Protein AF-E4M7N6-F1 (afdb_monomer_lite)

Radius of gyration: 18.05 Å; chains: 1; bounding box: 37×33×65 Å

Structure (mmCIF, N/CA/C/O backbone):
data_AF-E4M7N6-F1
#
_entry.id   AF-E4M7N6-F1
#
loop_
_atom_site.group_PDB
_atom_site.id
_atom_site.type_symbol
_atom_site.label_atom_id
_atom_site.label_alt_id
_atom_site.label_comp_id
_atom_site.label_asym_id
_atom_site.label_entity_id
_atom_site.label_seq_id
_atom_site.pdbx_PDB_ins_code
_atom_site.Cartn_x
_atom_site.Cartn_y
_atom_site.Cartn_z
_atom_site.occupancy
_atom_site.B_iso_or_equiv
_atom_site.auth_seq_id
_atom_site.auth_comp_id
_atom_site.auth_asym_id
_atom_site.auth_atom_id
_atom_site.pdbx_PDB_model_num
ATOM 1 N N . MET A 1 1 ? -15.952 -2.454 47.392 1.00 62.19 1 MET A N 1
ATOM 2 C CA . MET A 1 1 ? -14.723 -2.905 46.701 1.00 62.19 1 MET A CA 1
ATOM 3 C C . MET A 1 1 ? -15.062 -3.641 45.398 1.00 62.19 1 MET A C 1
ATOM 5 O O . MET A 1 1 ? -14.411 -3.373 44.403 1.00 62.19 1 MET A O 1
ATOM 9 N N . GLU A 1 2 ? -16.125 -4.459 45.356 1.00 66.81 2 GLU A N 1
ATOM 10 C CA . GLU A 1 2 ? -16.594 -5.162 44.138 1.00 66.81 2 GLU A CA 1
ATOM 11 C C . GLU A 1 2 ? -17.166 -4.252 43.030 1.00 66.81 2 GLU A C 1
ATOM 13 O O . GLU A 1 2 ? -16.910 -4.495 41.855 1.00 66.81 2 GLU A O 1
ATOM 18 N N . LEU A 1 3 ? -17.870 -3.168 43.383 1.00 72.38 3 LEU A N 1
ATOM 19 C CA . LEU A 1 3 ? -18.398 -2.188 42.413 1.00 72.38 3 LEU A CA 1
ATOM 20 C C . LEU A 1 3 ? -17.294 -1.544 41.555 1.00 72.38 3 LEU A C 1
ATOM 22 O O . LEU A 1 3 ? -17.413 -1.509 40.336 1.00 72.38 3 LEU A O 1
ATOM 26 N N . PHE A 1 4 ? -16.179 -1.143 42.176 1.00 72.94 4 PHE A N 1
ATOM 27 C CA . PHE A 1 4 ? -15.026 -0.569 41.471 1.00 72.94 4 PHE A CA 1
ATOM 28 C C . PHE A 1 4 ? -14.361 -1.564 40.506 1.00 72.94 4 PHE A C 1
ATOM 30 O O . PHE A 1 4 ? -13.875 -1.168 39.451 1.00 72.94 4 PHE A O 1
ATOM 37 N N . HIS A 1 5 ? -14.350 -2.859 40.841 1.00 74.38 5 HIS A N 1
ATOM 38 C CA . HIS A 1 5 ? -13.802 -3.899 39.966 1.00 74.38 5 HIS A CA 1
ATOM 39 C C . HIS A 1 5 ? -14.687 -4.120 38.730 1.00 74.38 5 HIS A C 1
ATOM 41 O O . HIS A 1 5 ? -14.181 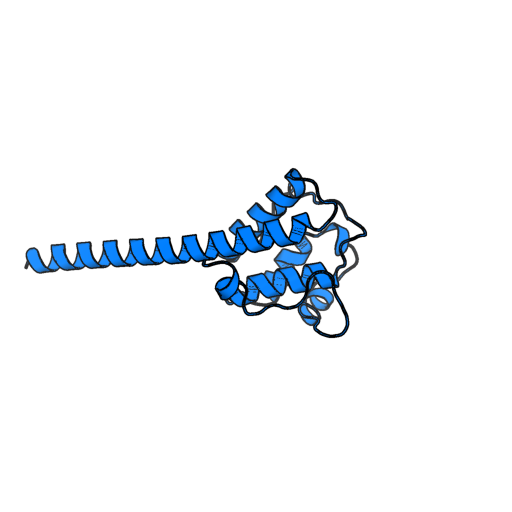-4.221 37.613 1.00 74.38 5 HIS A O 1
ATOM 47 N N . TYR A 1 6 ? -16.008 -4.129 38.920 1.00 75.62 6 TYR A N 1
ATOM 48 C CA . TYR A 1 6 ? -16.977 -4.280 37.835 1.00 75.62 6 TYR A CA 1
ATOM 49 C C . TYR A 1 6 ? -17.002 -3.067 36.890 1.00 75.62 6 TYR A C 1
ATOM 51 O O . TYR A 1 6 ? -17.042 -3.233 35.670 1.00 75.62 6 TYR A O 1
ATOM 59 N N . GLU A 1 7 ? -16.933 -1.848 37.432 1.00 81.56 7 GLU A N 1
ATOM 60 C CA . GLU A 1 7 ? -16.841 -0.613 36.641 1.00 81.56 7 GLU A CA 1
ATOM 61 C C . GLU A 1 7 ? -15.548 -0.565 35.824 1.00 81.56 7 GLU A C 1
ATOM 63 O O . GLU A 1 7 ? -15.609 -0.372 34.610 1.00 81.56 7 GLU A O 1
ATOM 68 N N . TYR A 1 8 ? -14.400 -0.864 36.445 1.00 84.06 8 TYR A N 1
ATOM 69 C CA . TYR A 1 8 ? -13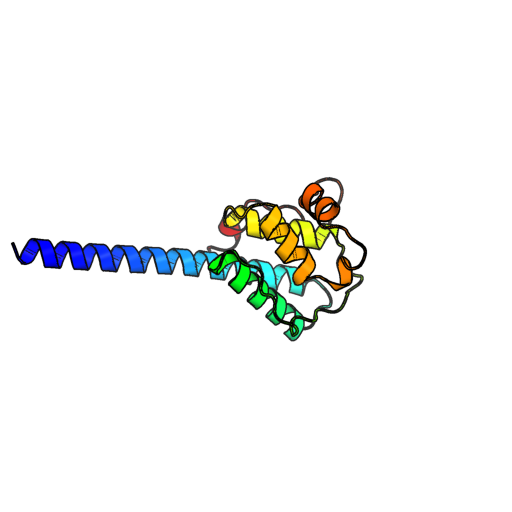.118 -0.951 35.743 1.00 84.06 8 TYR A CA 1
ATOM 70 C C . TYR A 1 8 ? -13.152 -1.978 34.602 1.00 84.06 8 TYR A C 1
ATOM 72 O O . TYR A 1 8 ? -12.703 -1.697 33.490 1.00 84.06 8 TYR A O 1
ATOM 80 N N . GLN A 1 9 ? -13.721 -3.163 34.844 1.00 84.38 9 GLN A N 1
ATOM 81 C CA . GLN A 1 9 ? -13.826 -4.207 33.826 1.00 84.38 9 GLN A CA 1
ATOM 82 C C . GLN A 1 9 ? -14.718 -3.776 32.651 1.00 84.38 9 GLN A C 1
ATOM 84 O O . GLN A 1 9 ? -14.368 -4.022 31.494 1.00 84.38 9 GLN A O 1
ATOM 89 N N . ARG A 1 10 ? -15.840 -3.096 32.923 1.00 85.94 10 ARG A N 1
ATOM 90 C CA . ARG A 1 10 ? -16.727 -2.555 31.883 1.00 85.94 10 ARG A CA 1
ATOM 91 C C . ARG A 1 10 ? -16.070 -1.444 31.073 1.00 85.94 10 ARG A C 1
ATOM 93 O O . ARG A 1 10 ? -16.160 -1.468 29.847 1.00 85.94 10 ARG A O 1
ATOM 100 N N . GLU A 1 11 ? -15.416 -0.490 31.728 1.00 88.12 11 GLU A N 1
ATOM 101 C CA . GLU A 1 11 ? -14.690 0.587 31.046 1.00 88.12 11 GLU A CA 1
ATOM 102 C C . GLU A 1 11 ? -13.562 0.030 30.177 1.00 88.12 11 GLU A C 1
ATOM 104 O O . GLU A 1 11 ? -13.408 0.446 29.026 1.00 88.12 11 GLU A O 1
ATOM 109 N N . HIS A 1 12 ? -12.826 -0.965 30.682 1.00 87.38 12 HIS A N 1
ATOM 110 C CA . HIS A 1 12 ? -11.782 -1.640 29.920 1.00 87.38 12 HIS A CA 1
ATOM 111 C C . HIS A 1 12 ? -12.350 -2.341 28.681 1.00 87.38 12 HIS A C 1
ATOM 113 O O . HIS A 1 12 ? -11.826 -2.163 27.585 1.00 87.38 12 HIS A O 1
ATOM 119 N N . GLN A 1 13 ? -13.451 -3.088 28.815 1.00 89.38 13 GLN A N 1
ATOM 120 C CA . GLN A 1 13 ? -14.112 -3.735 27.676 1.00 89.38 13 GLN A CA 1
ATOM 121 C C . GLN A 1 13 ? -14.596 -2.721 26.633 1.00 89.38 13 GLN A C 1
ATOM 123 O O . GLN A 1 13 ? -14.342 -2.905 25.445 1.00 89.38 13 GLN A O 1
ATOM 128 N N . GLN A 1 14 ? -15.238 -1.631 27.062 1.00 90.50 14 GLN A N 1
ATOM 129 C CA . GLN A 1 14 ? -15.678 -0.570 26.152 1.00 90.50 14 GLN A CA 1
ATOM 130 C C . GLN A 1 14 ? -14.501 0.108 25.447 1.00 90.50 14 GLN A C 1
ATOM 132 O O . GLN A 1 14 ? -14.596 0.447 24.269 1.00 90.50 14 GLN A O 1
ATOM 137 N N . TYR A 1 15 ? -13.385 0.306 26.149 1.00 91.12 15 TYR A N 1
ATOM 138 C CA . TYR A 1 15 ? -12.167 0.842 25.556 1.00 91.12 15 TYR A CA 1
ATOM 139 C C . TYR A 1 15 ? -11.605 -0.089 24.473 1.00 91.12 15 TYR A C 1
ATOM 141 O O . TYR A 1 15 ? -11.332 0.381 23.370 1.00 91.12 15 TYR A O 1
ATOM 149 N N . GLN A 1 16 ? -11.497 -1.396 24.746 1.00 91.81 16 GLN A N 1
ATOM 150 C CA . GLN A 1 16 ? -11.014 -2.366 23.755 1.00 91.81 16 GLN A CA 1
ATOM 151 C C . GLN A 1 16 ? -11.937 -2.446 22.535 1.00 91.81 16 GLN A C 1
ATOM 153 O O . GLN A 1 16 ? -11.450 -2.413 21.411 1.00 91.81 16 GLN A O 1
ATOM 158 N N . GLN A 1 17 ? -13.258 -2.469 22.741 1.00 92.81 17 GLN A N 1
ATOM 159 C CA . GLN A 1 17 ? -14.232 -2.493 21.644 1.00 92.81 17 GLN A CA 1
ATOM 160 C C . GLN A 1 17 ? -14.124 -1.258 20.747 1.00 92.81 17 GLN A C 1
ATOM 162 O O . GLN A 1 17 ? -14.077 -1.391 19.528 1.00 92.81 17 GLN A O 1
ATOM 167 N N . ARG A 1 18 ? -14.037 -0.055 21.335 1.00 92.62 18 ARG A N 1
ATOM 168 C CA . ARG A 1 18 ? -13.854 1.180 20.555 1.00 92.62 18 ARG A CA 1
ATOM 169 C C . ARG A 1 18 ? -12.551 1.157 19.767 1.00 92.62 18 ARG A C 1
ATOM 171 O O . ARG A 1 18 ? -12.545 1.523 18.597 1.00 92.62 18 ARG A O 1
ATOM 178 N N . LYS A 1 19 ? -11.467 0.692 20.390 1.00 92.38 19 LYS A N 1
ATOM 179 C CA . LYS A 1 19 ? -10.165 0.570 19.735 1.00 92.38 19 LYS A CA 1
ATOM 180 C C . LYS A 1 19 ? -10.217 -0.405 18.553 1.00 92.38 19 LYS A C 1
ATOM 182 O O . LYS A 1 19 ? -9.753 -0.065 17.470 1.00 92.38 19 LYS A O 1
ATOM 187 N N . GLU A 1 20 ? -10.816 -1.579 18.735 1.00 92.25 20 GLU A N 1
ATOM 188 C CA . GLU A 1 20 ? -10.989 -2.574 17.671 1.00 92.25 20 GLU A CA 1
ATOM 189 C C . GLU A 1 20 ? -11.871 -2.037 16.533 1.00 92.25 20 GLU A C 1
ATOM 191 O O . GLU A 1 20 ? -11.580 -2.245 15.356 1.00 92.25 20 GLU A O 1
ATOM 196 N N . GLU A 1 21 ? -12.930 -1.293 16.859 1.00 93.50 21 GLU A N 1
ATOM 197 C CA . GLU A 1 21 ? -13.793 -0.661 15.862 1.00 93.50 21 GLU A CA 1
ATOM 198 C C . GLU A 1 21 ? -13.043 0.405 15.044 1.00 93.50 21 GLU A C 1
ATOM 200 O O . GLU A 1 21 ? -13.172 0.451 13.818 1.00 93.50 21 GLU A O 1
ATOM 205 N N . GLU A 1 22 ? -12.229 1.240 15.693 1.00 92.69 22 GLU A N 1
ATOM 206 C CA . GLU A 1 22 ? -11.371 2.227 15.027 1.00 92.69 22 GLU A CA 1
ATOM 207 C C . GLU A 1 22 ? -10.316 1.560 14.130 1.00 92.69 22 GLU A C 1
ATOM 209 O O . GLU A 1 22 ? -10.136 1.967 12.977 1.00 92.69 22 GLU A O 1
ATOM 214 N N . GLU A 1 23 ? -9.661 0.501 14.613 1.00 92.81 23 GLU A N 1
ATOM 215 C CA . GLU A 1 23 ? -8.694 -0.285 13.837 1.00 92.81 23 GLU A CA 1
ATOM 216 C C . GLU A 1 23 ? -9.355 -0.953 12.622 1.00 92.81 23 GLU A C 1
ATOM 218 O O . GLU A 1 23 ? -8.811 -0.899 11.513 1.00 92.81 23 GLU A O 1
ATOM 223 N N . ASN A 1 24 ? -10.564 -1.494 12.785 1.00 94.81 24 ASN A N 1
ATOM 224 C CA . ASN A 1 24 ? -11.340 -2.087 11.698 1.00 94.81 24 ASN A CA 1
ATOM 225 C C . ASN A 1 24 ? -11.787 -1.049 10.661 1.00 94.81 24 ASN A C 1
ATOM 227 O O . ASN A 1 24 ? -11.682 -1.301 9.458 1.00 94.81 24 ASN A O 1
ATOM 231 N N . LYS A 1 25 ? -12.238 0.140 11.085 1.00 96.12 25 LYS A N 1
ATOM 232 C CA . LYS A 1 25 ? -12.567 1.250 10.169 1.00 96.12 25 LYS A CA 1
ATOM 233 C C . LYS A 1 25 ? -11.346 1.668 9.356 1.00 96.12 25 LYS A C 1
ATOM 235 O O . LYS A 1 25 ? -11.427 1.780 8.130 1.00 96.12 25 LYS A O 1
ATOM 240 N N . LYS A 1 26 ? -10.199 1.823 10.021 1.00 96.50 26 LYS A N 1
ATOM 241 C CA . LYS A 1 26 ? -8.919 2.143 9.381 1.00 96.50 26 LYS A CA 1
ATOM 242 C C . LYS A 1 26 ? -8.517 1.077 8.357 1.00 96.50 26 LYS A C 1
ATOM 244 O O . LYS A 1 26 ? -8.189 1.415 7.220 1.00 96.50 26 LYS A O 1
ATOM 249 N N . LEU A 1 27 ? -8.594 -0.201 8.727 1.00 97.38 27 LEU A N 1
ATOM 250 C CA . LEU A 1 27 ? -8.288 -1.320 7.836 1.00 97.38 27 LEU A CA 1
ATOM 251 C C . LEU A 1 27 ? -9.219 -1.348 6.617 1.00 97.38 27 LEU A C 1
ATOM 253 O O . LEU A 1 27 ? -8.749 -1.461 5.486 1.00 97.38 27 LEU A O 1
ATOM 257 N N . ASN A 1 28 ? -10.526 -1.175 6.816 1.00 97.44 28 ASN A N 1
ATOM 258 C CA . ASN A 1 28 ? -11.500 -1.146 5.724 1.00 97.44 28 ASN A CA 1
ATOM 259 C C . ASN A 1 28 ? -11.240 0.003 4.740 1.00 97.44 28 ASN A C 1
ATOM 261 O O . ASN A 1 28 ? -11.286 -0.214 3.526 1.00 97.44 28 ASN A O 1
ATOM 265 N N . ALA A 1 29 ? -10.896 1.193 5.238 1.00 97.94 29 ALA A N 1
ATOM 266 C CA . ALA A 1 29 ? -10.513 2.332 4.405 1.00 97.94 29 ALA A CA 1
ATOM 267 C C . ALA A 1 29 ? -9.288 2.015 3.523 1.00 97.94 29 ALA A C 1
ATOM 269 O O . ALA A 1 29 ? -9.268 2.318 2.329 1.00 97.94 29 ALA A O 1
ATOM 270 N N . ILE A 1 30 ? -8.287 1.337 4.084 1.00 98.25 30 ILE A N 1
ATOM 271 C CA . ILE A 1 30 ? -7.038 0.976 3.397 1.00 98.25 30 ILE A CA 1
ATOM 272 C C . ILE A 1 30 ? -7.260 -0.121 2.353 1.00 98.25 30 ILE A C 1
ATOM 274 O O . ILE A 1 30 ? -6.713 -0.060 1.248 1.00 98.25 30 ILE A O 1
ATOM 278 N N . LEU A 1 31 ? -8.103 -1.106 2.659 1.00 98.06 31 LEU A N 1
ATOM 279 C CA . LEU A 1 31 ? -8.482 -2.149 1.707 1.00 98.06 31 LEU A CA 1
ATOM 280 C C . LEU A 1 31 ? -9.332 -1.591 0.564 1.00 98.06 31 LEU A C 1
ATOM 282 O O . LEU A 1 31 ? -9.152 -1.995 -0.586 1.00 98.06 31 LEU A O 1
ATOM 286 N N . ARG A 1 32 ? -10.205 -0.620 0.854 1.00 97.94 32 ARG A N 1
ATOM 287 C CA . ARG A 1 32 ? -10.954 0.113 -0.169 1.00 97.94 32 ARG A CA 1
ATOM 288 C C . ARG A 1 32 ? -10.017 0.905 -1.079 1.00 97.94 32 ARG A C 1
ATOM 290 O O . ARG A 1 32 ? -10.098 0.730 -2.293 1.00 97.94 32 ARG A O 1
ATOM 297 N N . TYR A 1 33 ? -9.081 1.673 -0.515 1.00 98.19 33 TYR A N 1
ATOM 298 C CA . TYR A 1 33 ? -8.028 2.354 -1.278 1.00 98.19 33 TYR A CA 1
ATOM 299 C C . TYR A 1 33 ? -7.252 1.383 -2.173 1.00 98.19 33 TYR A C 1
ATOM 301 O O . TYR A 1 33 ? -7.061 1.649 -3.359 1.00 98.19 33 TYR A O 1
ATOM 309 N N . THR A 1 34 ? -6.846 0.236 -1.628 1.00 98.19 34 THR A N 1
ATOM 310 C CA . THR A 1 34 ? -6.105 -0.794 -2.365 1.00 98.19 34 THR A CA 1
ATOM 311 C C . THR A 1 34 ? -6.909 -1.299 -3.561 1.00 98.19 34 THR A C 1
ATOM 313 O O . THR A 1 34 ? -6.432 -1.253 -4.695 1.00 98.19 34 THR A O 1
ATOM 316 N N . ARG A 1 35 ? -8.162 -1.707 -3.336 1.00 97.81 35 ARG A N 1
ATOM 317 C CA . ARG A 1 35 ? -9.040 -2.214 -4.393 1.00 97.81 35 ARG A CA 1
ATOM 318 C C . ARG A 1 35 ? -9.311 -1.160 -5.466 1.00 97.81 35 ARG A C 1
ATOM 320 O O . ARG A 1 35 ? -9.174 -1.452 -6.648 1.00 97.81 35 ARG A O 1
ATOM 327 N N . GLU A 1 36 ? -9.673 0.062 -5.077 1.00 96.94 36 GLU A N 1
ATOM 328 C CA . GLU A 1 36 ? -9.940 1.157 -6.022 1.00 96.94 36 GLU A CA 1
ATOM 329 C C . GLU A 1 36 ? -8.693 1.586 -6.802 1.00 96.94 36 GLU A C 1
ATOM 331 O O . GLU A 1 36 ? -8.807 2.006 -7.954 1.00 96.94 36 GLU A O 1
ATOM 336 N N . THR A 1 37 ? -7.507 1.462 -6.200 1.00 97.25 37 THR A N 1
ATOM 337 C CA . THR A 1 37 ? -6.234 1.713 -6.879 1.00 97.25 37 THR A CA 1
ATOM 338 C C . THR A 1 37 ? -6.007 0.682 -7.976 1.00 97.25 37 THR A C 1
ATOM 340 O O . THR A 1 37 ? -5.819 1.063 -9.129 1.00 97.25 37 THR A O 1
ATOM 343 N N . PHE A 1 38 ? -6.071 -0.613 -7.652 1.00 96.94 38 PHE A N 1
ATOM 344 C CA . PHE A 1 38 ? -5.734 -1.672 -8.608 1.00 96.94 38 PHE A CA 1
ATOM 345 C C . PHE A 1 38 ? -6.822 -1.958 -9.649 1.00 96.94 38 PHE A C 1
ATOM 347 O O . PHE A 1 38 ? -6.479 -2.353 -10.758 1.00 96.94 38 PHE A O 1
ATOM 354 N N . LYS A 1 39 ? -8.097 -1.642 -9.376 1.00 95.06 39 LYS A N 1
ATOM 355 C CA . LYS A 1 39 ? -9.186 -1.708 -10.375 1.00 95.06 39 LYS A CA 1
ATOM 356 C C . LYS A 1 39 ? -8.986 -0.802 -11.596 1.00 95.06 39 LYS A C 1
ATOM 358 O O . LYS A 1 39 ? -9.656 -0.984 -12.604 1.00 95.06 39 LYS A O 1
ATOM 363 N N . ARG A 1 40 ? -8.102 0.197 -11.509 1.00 93.88 40 ARG A N 1
ATOM 364 C CA . ARG A 1 40 ? -7.755 1.100 -12.626 1.00 93.88 40 ARG A CA 1
ATOM 365 C C . ARG A 1 40 ? -6.704 0.504 -13.568 1.00 93.88 40 ARG A C 1
ATOM 367 O O . ARG A 1 40 ? -6.298 1.165 -14.521 1.00 93.88 40 ARG A O 1
ATOM 374 N N . PHE A 1 41 ? -6.226 -0.697 -13.264 1.00 93.62 41 PHE A N 1
ATOM 375 C CA . PHE A 1 41 ? -5.236 -1.442 -14.027 1.00 93.62 41 PHE A CA 1
ATOM 376 C C . PHE A 1 41 ? -5.851 -2.764 -14.491 1.00 93.62 41 PHE A C 1
ATOM 378 O O . PHE A 1 41 ? -6.872 -3.196 -13.964 1.00 93.62 41 PHE A O 1
ATOM 385 N N . ASP A 1 42 ? -5.202 -3.428 -15.443 1.00 89.12 42 ASP A N 1
ATOM 386 C CA . ASP A 1 42 ? -5.693 -4.662 -16.075 1.00 89.12 42 ASP A CA 1
ATOM 387 C C . ASP A 1 42 ? -5.512 -5.925 -15.200 1.00 89.12 42 ASP A C 1
ATOM 389 O O . ASP A 1 42 ? -5.296 -7.022 -15.714 1.00 89.12 42 ASP A O 1
ATOM 393 N N . LEU A 1 43 ? -5.580 -5.776 -13.872 1.00 92.56 43 LEU A N 1
ATOM 394 C CA . LEU A 1 43 ? -5.504 -6.892 -12.929 1.00 92.56 43 LEU A CA 1
ATOM 395 C C . LEU A 1 43 ? -6.852 -7.602 -12.851 1.00 92.56 43 LEU A C 1
ATOM 397 O O . LEU A 1 43 ? -7.908 -6.968 -12.825 1.00 92.56 43 LEU A O 1
ATOM 401 N N . ASN A 1 44 ? -6.817 -8.927 -12.746 1.00 93.31 44 ASN A N 1
ATOM 402 C CA . ASN A 1 44 ? -8.031 -9.696 -12.496 1.00 93.31 44 ASN A CA 1
ATOM 403 C C . ASN A 1 44 ? -8.441 -9.635 -11.009 1.00 93.31 44 ASN A C 1
ATOM 405 O O . ASN A 1 44 ? -7.650 -9.284 -10.132 1.00 93.31 44 ASN A O 1
ATOM 409 N N . GLU A 1 45 ? -9.690 -9.999 -10.707 1.00 93.50 45 GLU A N 1
ATOM 410 C CA . GLU A 1 45 ? -10.218 -9.947 -9.334 1.00 93.50 45 GLU A CA 1
ATOM 411 C C . GLU A 1 45 ? -9.447 -10.857 -8.357 1.00 93.50 45 GLU A C 1
ATOM 413 O O . GLU A 1 45 ? -9.327 -10.516 -7.182 1.00 93.50 45 GLU A O 1
ATOM 418 N N . THR A 1 46 ? -8.860 -11.969 -8.820 1.00 93.62 46 THR A N 1
ATOM 419 C CA . THR A 1 46 ? -8.013 -12.838 -7.983 1.00 93.62 46 THR A CA 1
ATOM 420 C C . THR A 1 46 ? -6.712 -12.141 -7.585 1.00 93.62 46 THR A C 1
ATOM 422 O O . THR A 1 46 ? -6.342 -12.176 -6.415 1.00 93.62 46 THR A O 1
ATOM 425 N N . GLU A 1 47 ? -6.047 -11.453 -8.515 1.00 94.62 47 GLU A N 1
ATOM 426 C CA . GLU A 1 47 ? -4.837 -10.672 -8.228 1.00 94.62 47 GLU A CA 1
ATOM 427 C C . GLU A 1 47 ? -5.147 -9.516 -7.269 1.00 94.62 47 GLU A C 1
ATOM 429 O O . GLU A 1 47 ? -4.436 -9.313 -6.286 1.00 94.62 47 GLU A O 1
ATOM 434 N N . ILE A 1 48 ? -6.246 -8.788 -7.498 1.00 96.38 48 ILE A N 1
ATOM 435 C CA . ILE A 1 48 ? -6.679 -7.705 -6.602 1.00 96.38 48 ILE A CA 1
ATOM 436 C C . ILE A 1 48 ? -6.980 -8.255 -5.202 1.00 96.38 48 ILE A C 1
ATOM 438 O O . ILE A 1 48 ? -6.585 -7.648 -4.205 1.00 96.38 48 ILE A O 1
ATOM 442 N N . PHE A 1 49 ? -7.640 -9.412 -5.111 1.00 94.62 49 PHE A N 1
ATOM 443 C CA . PHE A 1 49 ? -7.903 -10.087 -3.844 1.00 94.62 49 PHE A CA 1
ATOM 444 C C . PHE A 1 49 ? -6.605 -10.464 -3.112 1.00 94.62 49 PHE A C 1
ATOM 446 O O . PHE A 1 49 ? -6.460 -10.140 -1.935 1.00 94.62 49 PHE A O 1
ATOM 453 N N . GLN A 1 50 ? -5.627 -11.052 -3.805 1.00 94.44 50 GLN A N 1
ATOM 454 C CA . GLN A 1 50 ? -4.319 -11.390 -3.229 1.00 94.44 50 GLN A CA 1
ATOM 455 C C . GLN A 1 50 ? -3.560 -10.158 -2.714 1.00 94.44 50 GLN A C 1
ATOM 457 O O . GLN A 1 50 ? -2.943 -10.215 -1.646 1.00 94.44 50 GLN A O 1
ATOM 462 N N . ILE A 1 51 ? -3.629 -9.030 -3.432 1.00 96.06 51 ILE A N 1
ATOM 463 C CA . ILE A 1 51 ? -3.044 -7.765 -2.969 1.00 96.06 51 ILE A CA 1
ATOM 464 C C . ILE A 1 51 ? -3.763 -7.278 -1.707 1.00 96.06 51 ILE A C 1
ATOM 466 O O . ILE A 1 51 ? -3.101 -6.887 -0.747 1.00 96.06 51 ILE A O 1
ATOM 470 N N . CYS A 1 52 ? -5.099 -7.314 -1.673 1.00 96.69 52 CYS A N 1
ATOM 471 C CA . CYS A 1 52 ? -5.869 -6.938 -0.486 1.00 96.69 52 CYS A CA 1
ATOM 472 C C . CYS A 1 52 ? -5.492 -7.783 0.739 1.00 96.69 52 CYS A C 1
ATOM 474 O O . CYS A 1 52 ? -5.292 -7.222 1.814 1.00 96.69 52 CYS A O 1
ATOM 476 N N . GLU A 1 53 ? -5.347 -9.097 0.585 1.00 94.56 53 GLU A N 1
ATOM 477 C CA . GLU A 1 53 ? -4.969 -9.979 1.695 1.00 94.56 53 GLU A CA 1
ATOM 478 C C . GLU A 1 53 ? -3.519 -9.756 2.139 1.00 94.56 53 GLU A C 1
ATOM 480 O O . GLU A 1 53 ? -3.238 -9.689 3.337 1.00 94.56 53 GLU A O 1
ATOM 485 N N . SER A 1 54 ? -2.612 -9.505 1.191 1.00 95.25 54 SER A N 1
ATOM 486 C CA . SER A 1 54 ? -1.227 -9.131 1.495 1.00 95.25 54 SER A CA 1
ATOM 487 C C . SER A 1 54 ? -1.158 -7.806 2.267 1.00 95.25 54 SER A C 1
ATOM 489 O O . SER A 1 54 ? -0.409 -7.695 3.237 1.00 95.25 54 SER A O 1
ATOM 491 N N . VAL A 1 55 ? -1.971 -6.808 1.893 1.00 97.19 55 VAL A N 1
ATOM 492 C CA . VAL A 1 55 ? -2.097 -5.530 2.617 1.00 97.19 55 VAL A CA 1
ATOM 493 C C . VAL A 1 55 ? -2.688 -5.733 4.007 1.00 97.19 55 VAL A C 1
ATOM 495 O O . VAL A 1 55 ? -2.146 -5.189 4.967 1.00 97.19 55 VAL A O 1
ATOM 498 N N . ARG A 1 56 ? -3.765 -6.519 4.134 1.00 96.56 56 ARG A N 1
ATOM 499 C CA . ARG A 1 56 ? -4.383 -6.849 5.426 1.00 96.56 56 ARG A CA 1
ATOM 500 C C . ARG A 1 56 ? -3.346 -7.437 6.373 1.00 96.56 56 ARG A C 1
ATOM 502 O O . ARG A 1 56 ? -3.160 -6.926 7.472 1.00 96.56 56 ARG A O 1
ATOM 509 N N . TYR A 1 57 ? -2.633 -8.467 5.926 1.00 95.31 57 TYR A N 1
ATOM 510 C CA . TYR A 1 57 ? -1.612 -9.108 6.742 1.00 95.31 57 TYR A CA 1
ATOM 511 C C . TYR A 1 57 ? -0.482 -8.140 7.112 1.00 95.31 57 TYR A C 1
ATOM 513 O O . TYR A 1 57 ? -0.073 -8.101 8.274 1.00 95.31 57 TYR A O 1
ATOM 521 N N . PHE A 1 58 ? -0.036 -7.324 6.151 1.00 96.25 58 PHE A N 1
ATOM 522 C CA . PHE A 1 58 ? 1.012 -6.322 6.335 1.00 96.25 58 PHE A CA 1
ATOM 523 C C . PHE A 1 58 ? 0.702 -5.323 7.444 1.00 96.25 58 PHE A C 1
ATOM 525 O O . PHE A 1 58 ? 1.534 -5.109 8.327 1.00 96.25 58 PHE A O 1
ATOM 532 N N . VAL A 1 59 ? -0.493 -4.734 7.428 1.00 96.38 59 VAL A N 1
ATOM 533 C CA . VAL A 1 59 ? -0.848 -3.678 8.383 1.00 96.38 59 VAL A CA 1
ATOM 534 C C . VAL A 1 59 ? -1.325 -4.216 9.729 1.00 96.38 59 VAL A C 1
ATOM 536 O O . VAL A 1 59 ? -1.137 -3.545 10.736 1.00 96.38 59 VAL A O 1
ATOM 539 N N . THR A 1 60 ? -1.910 -5.418 9.771 1.00 94.25 60 THR A N 1
ATOM 540 C CA . THR A 1 60 ? -2.376 -6.032 11.024 1.00 94.25 60 THR A CA 1
ATOM 541 C C . THR A 1 60 ? -1.232 -6.665 11.814 1.00 94.25 60 THR A C 1
ATOM 543 O O . THR A 1 60 ? -1.215 -6.569 13.037 1.00 94.25 60 THR A O 1
ATOM 546 N N . ASN A 1 61 ? -0.256 -7.286 11.142 1.00 92.69 61 ASN A N 1
ATOM 547 C CA . ASN A 1 61 ? 0.816 -8.030 11.816 1.00 92.69 61 ASN A CA 1
ATOM 548 C C . ASN A 1 61 ? 2.163 -7.302 11.817 1.00 92.69 61 ASN A C 1
ATOM 550 O O . ASN A 1 61 ? 3.099 -7.777 12.454 1.00 92.69 61 ASN A O 1
ATOM 554 N N . HIS A 1 62 ? 2.295 -6.184 11.089 1.00 90.50 62 HIS A N 1
ATOM 555 C CA . HIS A 1 62 ? 3.588 -5.535 10.832 1.00 90.50 62 HIS A CA 1
ATOM 556 C C . HIS A 1 62 ? 4.627 -6.522 10.267 1.00 90.50 62 HIS A C 1
ATOM 558 O O . HIS A 1 62 ? 5.815 -6.460 10.581 1.00 90.50 62 HIS A O 1
ATOM 564 N N . GLN A 1 63 ? 4.162 -7.458 9.440 1.00 89.62 63 GLN A N 1
ATOM 565 C CA . GLN A 1 63 ? 4.946 -8.540 8.854 1.00 89.62 63 GLN A CA 1
ATOM 566 C C . GLN A 1 63 ? 4.564 -8.722 7.394 1.00 89.62 63 GLN A C 1
ATOM 568 O O . GLN A 1 63 ? 3.474 -8.363 6.965 1.00 89.62 63 GLN A O 1
ATOM 573 N N . VAL A 1 64 ? 5.455 -9.308 6.611 1.00 85.38 64 VAL A N 1
ATOM 574 C CA . VAL A 1 64 ? 5.173 -9.590 5.206 1.00 85.38 64 VAL A CA 1
ATOM 575 C C . VAL A 1 64 ? 4.532 -10.958 5.084 1.00 85.38 64 VAL A C 1
ATOM 577 O O . VAL A 1 64 ? 5.021 -11.924 5.668 1.00 85.38 64 VAL A O 1
ATOM 580 N N . PHE A 1 65 ? 3.460 -11.040 4.299 1.00 80.44 65 PHE A N 1
ATOM 581 C CA . PHE A 1 65 ? 2.833 -12.312 3.979 1.00 80.44 65 PHE A CA 1
ATOM 582 C C . PHE A 1 65 ? 3.767 -13.118 3.070 1.00 80.44 65 PHE A C 1
ATOM 584 O O . PHE A 1 65 ? 3.812 -12.938 1.856 1.00 80.44 65 PHE A O 1
ATOM 591 N N . SER A 1 66 ? 4.586 -13.964 3.688 1.00 63.50 66 SER A N 1
ATOM 592 C CA . SER A 1 66 ? 5.481 -14.900 3.014 1.00 63.50 66 SER A CA 1
ATOM 593 C C . SER A 1 66 ? 4.702 -16.177 2.717 1.00 63.50 66 SER A C 1
ATOM 595 O O . SER A 1 66 ? 4.811 -17.161 3.448 1.00 63.50 66 SER A O 1
ATOM 597 N N . MET A 1 67 ? 3.899 -16.174 1.659 1.00 57.22 67 MET A N 1
ATOM 598 C CA . MET A 1 67 ? 3.280 -17.400 1.167 1.00 57.22 67 MET A CA 1
ATOM 599 C C . MET A 1 67 ? 3.609 -17.566 -0.310 1.00 57.22 67 MET A C 1
ATOM 601 O O . MET A 1 67 ? 3.458 -16.638 -1.102 1.00 57.22 67 MET A O 1
ATOM 605 N N . THR A 1 68 ? 4.041 -18.770 -0.674 1.00 55.59 68 THR A N 1
ATOM 606 C CA . THR A 1 68 ? 4.404 -19.226 -2.027 1.00 55.59 68 THR A CA 1
ATOM 607 C C . THR A 1 68 ? 3.259 -19.104 -3.053 1.00 55.59 68 THR A C 1
ATOM 609 O O . THR A 1 68 ? 3.441 -19.444 -4.216 1.00 55.59 68 THR A O 1
ATOM 612 N N . GLU A 1 69 ? 2.083 -18.629 -2.632 1.00 56.69 69 GLU A N 1
ATOM 613 C CA . GLU A 1 69 ? 0.830 -18.589 -3.393 1.00 56.69 69 GLU A CA 1
ATOM 614 C C . GLU A 1 69 ? 0.428 -17.184 -3.875 1.00 56.69 69 GLU A C 1
ATOM 616 O O . GLU A 1 69 ? -0.478 -17.068 -4.703 1.00 56.69 69 GLU A O 1
ATOM 621 N N . VAL A 1 70 ? 1.086 -16.106 -3.416 1.00 67.06 70 VAL A N 1
ATOM 622 C CA . VAL A 1 70 ? 0.864 -14.767 -3.995 1.00 67.06 70 VAL A CA 1
ATOM 623 C C . VAL A 1 70 ? 1.663 -14.668 -5.290 1.00 67.06 70 VAL A C 1
ATOM 625 O O . VAL A 1 70 ? 2.846 -14.336 -5.300 1.00 67.06 70 VAL A O 1
ATOM 628 N N . HIS A 1 71 ? 1.004 -14.989 -6.398 1.00 77.50 71 HIS A N 1
ATOM 629 C CA . HIS A 1 71 ? 1.580 -14.915 -7.734 1.00 77.50 71 HIS A CA 1
ATOM 630 C C . HIS A 1 71 ? 0.813 -13.894 -8.572 1.00 77.50 71 HIS A C 1
ATOM 632 O O . HIS A 1 71 ? -0.095 -14.232 -9.330 1.00 77.50 71 HIS A O 1
ATOM 638 N N . ILE A 1 72 ? 1.181 -12.624 -8.397 1.00 88.81 72 ILE A N 1
ATOM 639 C CA . ILE A 1 72 ? 0.638 -11.517 -9.182 1.00 88.81 72 ILE A CA 1
ATOM 640 C C . ILE A 1 72 ? 1.522 -11.351 -10.410 1.00 88.81 72 ILE A C 1
ATOM 642 O O . ILE A 1 72 ? 2.712 -11.040 -10.285 1.00 88.81 72 ILE A O 1
ATOM 646 N N . LYS A 1 73 ? 0.938 -11.550 -11.592 1.00 90.06 73 LYS A N 1
ATOM 647 C CA . LYS A 1 73 ? 1.687 -11.458 -12.841 1.00 90.06 73 LYS A CA 1
ATOM 648 C C . LYS A 1 73 ? 2.019 -10.010 -13.149 1.00 90.06 73 LYS A C 1
ATOM 650 O O . LYS A 1 73 ? 1.266 -9.088 -12.844 1.00 90.06 73 LYS A O 1
ATOM 655 N N . LYS A 1 74 ? 3.148 -9.798 -13.807 1.00 91.88 74 LYS A N 1
ATOM 656 C CA . LYS A 1 74 ? 3.619 -8.483 -14.203 1.00 91.88 74 LYS A CA 1
ATOM 657 C C . LYS A 1 74 ? 2.720 -7.899 -15.283 1.00 91.88 74 LYS A C 1
ATOM 659 O O . LYS A 1 74 ? 2.774 -8.286 -16.448 1.00 91.88 74 LYS A O 1
ATOM 664 N N . HIS A 1 75 ? 1.988 -6.864 -14.906 1.00 92.25 75 HIS A N 1
ATOM 665 C CA . HIS A 1 75 ? 1.243 -6.006 -15.821 1.00 92.25 75 HIS A CA 1
ATOM 666 C C . HIS A 1 75 ? 2.101 -4.810 -16.240 1.00 92.25 75 HIS A C 1
ATOM 668 O O . HIS A 1 75 ? 2.573 -4.047 -15.395 1.00 92.25 75 HIS A O 1
ATOM 674 N N . SER A 1 76 ? 2.294 -4.612 -17.548 1.00 89.94 76 SER A N 1
ATOM 675 C CA . SER A 1 76 ? 3.096 -3.503 -18.103 1.00 89.94 76 SER A CA 1
ATOM 676 C C . SER A 1 76 ? 2.523 -2.122 -17.769 1.00 89.94 76 SER A C 1
ATOM 678 O O . SER A 1 76 ? 3.247 -1.125 -17.746 1.00 89.94 76 SER A O 1
ATOM 680 N N . SER A 1 77 ? 1.226 -2.062 -17.464 1.00 92.44 77 SER A N 1
ATOM 681 C CA . SER A 1 77 ? 0.546 -0.855 -17.018 1.00 92.44 77 SER A CA 1
ATOM 682 C C . SER A 1 77 ? 0.996 -0.401 -15.623 1.00 92.44 77 SER A C 1
ATOM 684 O O . SER A 1 77 ? 0.874 0.792 -15.340 1.00 92.44 77 SER A O 1
ATOM 686 N N . LEU A 1 78 ? 1.562 -1.283 -14.790 1.00 95.25 78 LEU A N 1
ATOM 687 C CA . LEU A 1 78 ? 2.109 -0.969 -13.469 1.00 95.25 78 LEU A CA 1
ATOM 688 C C . LEU A 1 78 ? 3.629 -0.797 -13.520 1.00 95.25 78 LEU A C 1
ATOM 690 O O . LEU A 1 78 ? 4.366 -1.652 -14.010 1.00 95.25 78 LEU A O 1
ATOM 694 N N . THR A 1 79 ? 4.113 0.300 -12.940 1.00 96.00 79 THR A N 1
ATOM 695 C CA . THR A 1 79 ? 5.551 0.580 -12.831 1.00 96.00 79 THR A CA 1
ATOM 696 C C . THR A 1 79 ? 6.060 0.284 -11.425 1.00 96.00 79 THR A C 1
ATOM 698 O O . THR A 1 79 ? 5.320 0.418 -10.450 1.00 96.00 79 THR A O 1
ATOM 701 N N . GLN A 1 80 ? 7.357 -0.016 -11.295 1.00 96.94 80 GLN A N 1
ATOM 702 C CA . GLN A 1 80 ? 8.001 -0.132 -9.981 1.00 96.94 80 GLN A CA 1
ATOM 703 C C . GLN A 1 80 ? 7.807 1.130 -9.128 1.00 96.94 80 GLN A C 1
ATOM 705 O O . GLN A 1 80 ? 7.662 1.030 -7.915 1.00 96.94 80 GLN A O 1
ATOM 710 N N . ILE A 1 81 ? 7.799 2.322 -9.738 1.00 97.56 81 ILE A N 1
ATOM 711 C CA . ILE A 1 81 ? 7.586 3.574 -9.000 1.00 97.56 81 ILE A CA 1
ATOM 712 C C . ILE A 1 81 ? 6.177 3.611 -8.405 1.00 97.56 81 ILE A C 1
ATOM 714 O O . ILE A 1 81 ? 6.032 3.867 -7.214 1.00 97.56 81 ILE A O 1
ATOM 718 N N . SER A 1 82 ? 5.154 3.280 -9.197 1.00 97.44 82 SER A N 1
ATOM 719 C CA . SER A 1 82 ? 3.768 3.228 -8.718 1.00 97.44 82 SER A CA 1
ATOM 720 C C . SER A 1 82 ? 3.586 2.214 -7.584 1.00 97.44 82 SER A C 1
ATOM 722 O O . SER A 1 82 ? 2.934 2.526 -6.595 1.00 97.44 82 SER A O 1
ATOM 724 N N . LEU A 1 83 ? 4.212 1.038 -7.681 1.00 97.94 83 LEU A N 1
ATOM 725 C CA . LEU A 1 83 ? 4.133 0.000 -6.645 1.00 97.94 83 LEU A CA 1
ATOM 726 C C . LEU A 1 83 ? 4.861 0.388 -5.349 1.00 97.94 83 LEU A C 1
ATOM 728 O O . LEU A 1 83 ? 4.361 0.131 -4.255 1.00 97.94 83 LEU A O 1
ATOM 732 N N . LYS A 1 84 ? 6.016 1.056 -5.454 1.00 98.25 84 LYS A N 1
ATOM 733 C CA . LYS A 1 84 ? 6.723 1.607 -4.288 1.00 98.25 84 LYS A CA 1
ATOM 734 C C . LYS A 1 84 ? 5.914 2.715 -3.612 1.00 98.25 84 LYS A C 1
ATOM 736 O O . LYS A 1 84 ? 5.728 2.658 -2.401 1.00 98.25 84 LYS A O 1
ATOM 741 N N . ASN A 1 85 ? 5.380 3.662 -4.388 1.00 98.38 85 ASN A N 1
ATOM 742 C CA . ASN A 1 85 ? 4.528 4.736 -3.872 1.00 98.38 85 ASN A CA 1
ATOM 743 C C . ASN A 1 85 ? 3.272 4.179 -3.190 1.00 98.38 85 ASN A C 1
ATOM 745 O O . ASN A 1 85 ? 2.939 4.608 -2.091 1.00 98.38 85 ASN A O 1
ATOM 749 N N . PHE A 1 86 ? 2.625 3.177 -3.793 1.00 98.56 86 PHE A N 1
ATOM 750 C CA . PHE A 1 86 ? 1.503 2.456 -3.190 1.00 98.56 86 PHE A CA 1
ATOM 751 C C . PHE A 1 86 ? 1.853 1.900 -1.801 1.00 98.56 86 PHE A C 1
ATOM 753 O O . PHE A 1 86 ? 1.160 2.185 -0.823 1.00 98.56 86 PHE A O 1
ATOM 760 N N . ALA A 1 87 ? 2.953 1.149 -1.697 1.00 98.31 87 ALA A N 1
ATOM 761 C CA . ALA A 1 87 ? 3.389 0.579 -0.426 1.00 98.31 87 ALA A CA 1
ATOM 762 C C . ALA A 1 87 ? 3.765 1.658 0.599 1.00 98.31 87 ALA A C 1
ATOM 764 O O . ALA A 1 87 ? 3.441 1.528 1.779 1.00 98.31 87 ALA A O 1
ATOM 765 N N . TRP A 1 88 ? 4.410 2.740 0.153 1.00 98.50 88 TRP A N 1
ATOM 766 C CA . TRP A 1 88 ? 4.735 3.876 1.009 1.00 98.50 88 TRP A CA 1
ATOM 767 C C . TRP A 1 88 ? 3.477 4.545 1.570 1.00 98.50 88 TRP A C 1
ATOM 769 O O . TRP A 1 88 ? 3.422 4.789 2.772 1.00 98.50 88 TRP A O 1
ATOM 779 N N . ASN A 1 89 ? 2.454 4.777 0.738 1.00 98.31 89 ASN A N 1
ATOM 780 C CA . ASN A 1 89 ? 1.198 5.400 1.160 1.00 98.31 89 ASN A CA 1
ATOM 781 C C . ASN A 1 89 ? 0.545 4.613 2.297 1.00 98.31 89 ASN A C 1
ATOM 783 O O . ASN A 1 89 ? 0.155 5.207 3.296 1.00 98.31 89 ASN A O 1
ATOM 787 N N . ILE A 1 90 ? 0.473 3.283 2.180 1.00 98.19 90 ILE A N 1
ATOM 788 C CA . ILE A 1 90 ? -0.087 2.414 3.226 1.00 98.19 90 ILE A CA 1
ATOM 789 C C . ILE A 1 90 ? 0.785 2.440 4.481 1.00 98.19 90 ILE A C 1
ATOM 791 O O . ILE A 1 90 ? 0.276 2.660 5.580 1.00 98.19 90 ILE A O 1
ATOM 795 N N . ALA A 1 91 ? 2.096 2.244 4.325 1.00 97.88 91 ALA A N 1
ATOM 796 C CA . ALA A 1 91 ? 3.031 2.218 5.444 1.00 97.88 91 ALA A CA 1
ATOM 797 C C . ALA A 1 91 ? 3.005 3.521 6.253 1.00 97.88 91 ALA A C 1
ATOM 799 O O . ALA A 1 91 ? 3.063 3.476 7.481 1.00 97.88 91 ALA A O 1
ATOM 800 N N . PHE A 1 92 ? 2.847 4.667 5.584 1.00 97.69 92 PHE A N 1
ATOM 801 C CA . PHE A 1 92 ? 2.722 5.972 6.225 1.00 97.69 92 PHE A CA 1
ATOM 802 C C . PHE A 1 92 ? 1.506 6.042 7.162 1.00 97.69 92 PHE A C 1
ATOM 804 O O . PHE A 1 92 ? 1.640 6.495 8.295 1.00 97.69 92 PHE A O 1
ATOM 811 N N . GLN A 1 93 ? 0.349 5.501 6.757 1.00 96.50 93 GLN A N 1
ATOM 812 C CA . GLN A 1 93 ? -0.865 5.504 7.591 1.00 96.50 93 GLN A CA 1
ATOM 813 C C . GLN A 1 93 ? -0.724 4.666 8.872 1.00 96.50 93 GLN A C 1
ATOM 815 O O . GLN A 1 93 ? -1.434 4.905 9.850 1.00 96.50 93 GLN A O 1
ATOM 820 N N . TYR A 1 94 ? 0.164 3.670 8.881 1.00 96.56 94 TYR A N 1
ATOM 821 C CA . TYR A 1 94 ? 0.395 2.762 10.014 1.00 96.56 94 TYR A CA 1
ATOM 822 C C . TYR A 1 94 ? 1.733 2.989 10.725 1.00 96.56 94 TYR A C 1
ATOM 824 O O . TYR A 1 94 ? 2.071 2.228 11.627 1.00 96.56 94 TYR A O 1
ATOM 832 N N 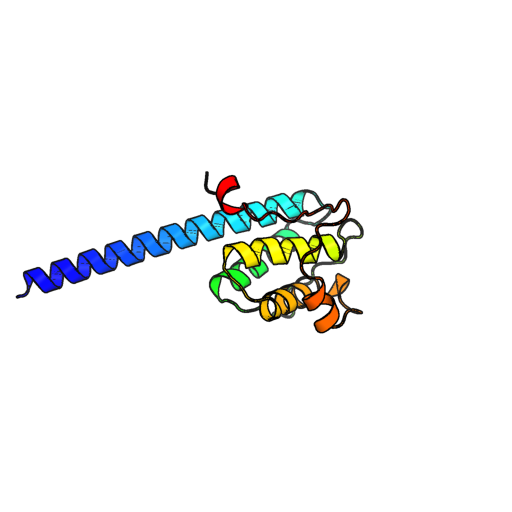. ASN A 1 95 ? 2.489 4.024 10.344 1.00 96.56 95 ASN A N 1
ATOM 833 C CA . ASN A 1 95 ? 3.831 4.283 10.865 1.00 96.56 95 ASN A CA 1
ATOM 834 C C . ASN A 1 95 ? 4.775 3.062 10.730 1.00 96.56 95 ASN A C 1
ATOM 836 O O . ASN A 1 95 ? 5.558 2.748 11.628 1.00 96.56 95 ASN A O 1
ATOM 840 N N . ILE A 1 96 ? 4.680 2.340 9.607 1.00 97.19 96 ILE A N 1
ATOM 841 C CA . ILE A 1 96 ? 5.514 1.168 9.315 1.00 97.19 96 ILE A CA 1
ATOM 842 C C . ILE A 1 96 ? 6.852 1.621 8.716 1.00 97.19 96 ILE A C 1
ATOM 844 O O . ILE A 1 96 ? 6.906 2.415 7.775 1.00 97.19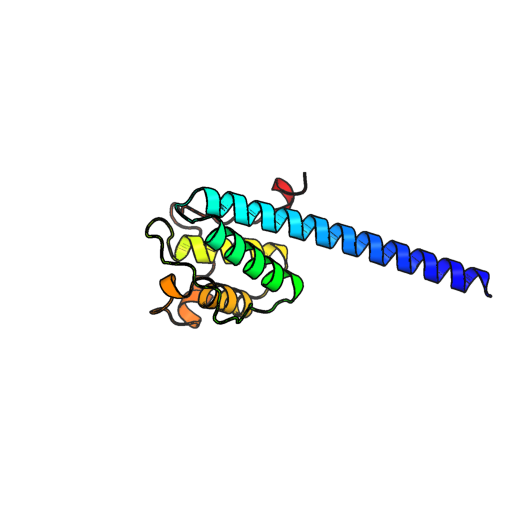 96 ILE A O 1
ATOM 848 N N . GLY A 1 97 ? 7.949 1.093 9.264 1.00 97.00 97 GLY A N 1
ATOM 849 C CA . GLY A 1 97 ? 9.311 1.448 8.869 1.00 97.00 97 GLY A CA 1
ATOM 850 C C . GLY A 1 97 ? 9.702 0.990 7.457 1.00 97.00 97 GLY A C 1
ATOM 851 O O . GLY A 1 97 ? 9.206 -0.006 6.934 1.00 97.00 97 GLY A O 1
ATOM 852 N N . ARG A 1 98 ? 10.671 1.697 6.856 1.00 96.50 98 ARG A N 1
ATOM 853 C CA . ARG A 1 98 ? 11.113 1.498 5.460 1.00 96.50 98 ARG A CA 1
ATOM 854 C C . ARG A 1 98 ? 11.586 0.078 5.151 1.00 96.50 98 ARG A C 1
ATOM 856 O O . ARG A 1 98 ? 11.330 -0.396 4.049 1.00 96.50 98 ARG A O 1
ATOM 863 N N . ASP A 1 99 ? 12.275 -0.586 6.076 1.00 96.75 99 ASP A N 1
ATOM 864 C CA . ASP A 1 99 ? 12.777 -1.947 5.849 1.00 96.75 99 ASP A CA 1
ATOM 865 C C . ASP A 1 99 ? 11.610 -2.928 5.663 1.00 96.75 99 ASP A C 1
ATOM 867 O O . ASP A 1 99 ? 11.563 -3.657 4.675 1.00 96.75 99 ASP A O 1
ATOM 871 N N . MET A 1 100 ? 10.605 -2.857 6.540 1.00 97.06 100 MET A N 1
ATOM 872 C CA . MET A 1 100 ? 9.409 -3.698 6.464 1.00 97.06 100 MET A CA 1
ATOM 873 C C . MET A 1 100 ? 8.586 -3.402 5.203 1.00 97.06 100 MET A C 1
ATOM 875 O O . MET A 1 100 ? 8.180 -4.319 4.490 1.00 97.06 100 MET A O 1
ATOM 879 N N . THR A 1 101 ? 8.417 -2.124 4.854 1.00 98.06 101 THR A N 1
ATOM 880 C CA . THR A 1 101 ? 7.760 -1.716 3.601 1.00 98.06 101 THR A CA 1
ATOM 881 C C . THR A 1 101 ? 8.508 -2.221 2.366 1.00 98.06 101 THR A C 1
ATOM 883 O O . THR A 1 101 ? 7.886 -2.622 1.385 1.00 98.06 101 THR A O 1
ATOM 886 N N . THR A 1 102 ? 9.843 -2.242 2.401 1.00 97.88 102 THR A N 1
ATOM 887 C CA . THR A 1 102 ? 10.667 -2.774 1.303 1.00 97.88 102 THR A CA 1
ATOM 888 C C . THR A 1 102 ? 10.444 -4.271 1.134 1.00 97.88 102 THR A C 1
ATOM 890 O O . THR A 1 102 ? 10.202 -4.725 0.016 1.00 97.88 102 THR A O 1
ATOM 893 N N . SER A 1 103 ? 10.459 -5.025 2.237 1.00 96.00 103 SER A N 1
ATOM 894 C CA . SER A 1 103 ? 10.157 -6.458 2.223 1.00 96.00 103 SER A CA 1
ATOM 895 C C . SER A 1 103 ? 8.761 -6.726 1.654 1.00 96.00 103 SER A C 1
ATOM 897 O O . SER A 1 103 ? 8.606 -7.616 0.821 1.00 96.00 103 SER A O 1
ATOM 899 N N . PHE A 1 104 ? 7.760 -5.922 2.030 1.00 96.31 104 PHE A N 1
ATOM 900 C CA . PHE A 1 104 ? 6.401 -6.034 1.495 1.00 96.31 104 PHE A CA 1
ATOM 901 C C . PHE A 1 104 ? 6.358 -5.833 -0.024 1.00 96.31 104 PHE A C 1
ATOM 903 O O . PHE A 1 104 ? 5.752 -6.640 -0.728 1.00 96.31 104 PHE A O 1
ATOM 910 N N . VAL A 1 105 ? 7.032 -4.796 -0.537 1.00 96.38 105 VAL A N 1
ATOM 911 C CA . VAL A 1 105 ? 7.107 -4.515 -1.980 1.00 96.38 105 VAL A CA 1
ATOM 912 C C . VAL A 1 105 ? 7.739 -5.680 -2.735 1.00 96.38 105 VAL A C 1
ATOM 914 O O . VAL A 1 105 ? 7.195 -6.125 -3.744 1.00 96.38 105 VAL A O 1
ATOM 917 N N . MET A 1 106 ? 8.884 -6.168 -2.255 1.00 94.94 106 MET A N 1
ATOM 918 C CA . MET A 1 106 ? 9.645 -7.206 -2.951 1.00 94.94 106 MET A CA 1
ATOM 919 C C . MET A 1 106 ? 8.967 -8.576 -2.895 1.00 94.94 106 MET A C 1
ATOM 921 O O . MET A 1 106 ? 9.078 -9.328 -3.859 1.00 94.94 106 MET A O 1
ATOM 925 N N . ALA A 1 107 ? 8.256 -8.893 -1.811 1.00 93.38 107 ALA A N 1
ATOM 926 C CA . ALA A 1 107 ? 7.508 -10.142 -1.705 1.00 93.38 107 ALA A CA 1
ATOM 927 C C . ALA A 1 107 ? 6.216 -10.106 -2.533 1.00 93.38 107 ALA A C 1
ATOM 929 O O . ALA A 1 107 ? 5.990 -10.987 -3.355 1.00 93.38 107 ALA A O 1
ATOM 930 N N . THR A 1 108 ? 5.398 -9.062 -2.360 1.00 94.44 108 THR A N 1
ATOM 931 C CA . THR A 1 108 ? 4.068 -8.971 -2.989 1.00 94.44 108 THR A CA 1
ATOM 932 C C . THR A 1 108 ? 4.168 -8.743 -4.496 1.00 94.44 108 THR A C 1
ATOM 934 O O . THR A 1 108 ? 3.395 -9.302 -5.263 1.00 94.44 108 THR A O 1
ATOM 937 N N . PHE A 1 109 ? 5.138 -7.944 -4.949 1.00 95.00 109 PHE A N 1
ATOM 938 C CA . PHE A 1 109 ? 5.299 -7.579 -6.361 1.00 95.00 109 PHE A CA 1
ATOM 939 C C . PHE A 1 109 ? 6.596 -8.134 -6.959 1.00 95.00 109 PHE A C 1
ATOM 941 O O . PHE A 1 109 ? 7.272 -7.460 -7.742 1.00 95.00 109 PHE A O 1
ATOM 948 N N . SER A 1 110 ? 6.957 -9.359 -6.580 1.00 93.25 110 SER A N 1
ATOM 949 C CA . SER A 1 110 ? 8.236 -9.998 -6.915 1.00 93.25 110 SER A CA 1
ATOM 950 C C . SER A 1 110 ? 8.590 -9.938 -8.407 1.00 93.25 110 SER A C 1
ATOM 952 O O . SER A 1 110 ? 9.727 -9.604 -8.747 1.00 93.25 110 SER A O 1
ATOM 954 N N . GLU A 1 111 ? 7.624 -10.121 -9.315 1.00 94.00 111 GLU A N 1
ATOM 955 C CA . GLU A 1 111 ? 7.873 -10.054 -10.764 1.00 94.00 111 GLU A CA 1
ATOM 956 C C . GLU A 1 111 ? 8.355 -8.676 -11.260 1.00 94.00 111 GLU A C 1
ATOM 958 O O . GLU A 1 111 ? 9.088 -8.578 -12.251 1.00 94.00 111 GLU A O 1
ATOM 963 N N . TRP A 1 112 ? 7.994 -7.584 -10.577 1.00 96.06 112 TRP A N 1
ATOM 964 C CA . TRP A 1 112 ? 8.496 -6.247 -1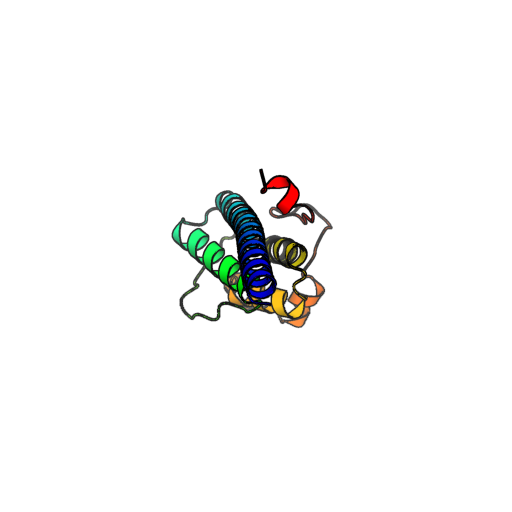0.909 1.00 96.06 112 TRP A CA 1
ATOM 965 C C . TRP A 1 112 ? 9.894 -5.999 -10.354 1.00 96.06 112 TRP A C 1
ATOM 967 O O . TRP A 1 112 ? 10.627 -5.204 -10.942 1.00 96.06 112 TRP A O 1
ATOM 977 N N . PHE A 1 113 ? 10.268 -6.660 -9.259 1.00 95.25 113 PHE A N 1
ATOM 978 C CA . PHE A 1 113 ? 11.494 -6.389 -8.504 1.00 95.25 113 PHE A CA 1
ATOM 979 C C . PHE A 1 113 ? 12.532 -7.518 -8.569 1.00 95.25 113 PHE A C 1
ATOM 981 O O . PHE A 1 113 ? 13.550 -7.418 -7.892 1.00 95.25 113 PHE A O 1
ATOM 988 N N . ALA A 1 114 ? 12.346 -8.526 -9.429 1.00 92.56 114 ALA A N 1
ATOM 989 C CA . ALA A 1 114 ? 13.252 -9.673 -9.579 1.00 92.56 114 ALA A CA 1
ATOM 990 C C . ALA A 1 114 ? 14.735 -9.293 -9.781 1.00 92.56 114 ALA A C 1
ATOM 992 O O . ALA A 1 114 ? 15.623 -9.983 -9.296 1.00 92.56 114 ALA A O 1
ATOM 993 N N . ASN A 1 115 ? 15.002 -8.163 -10.447 1.00 94.75 115 ASN A N 1
ATOM 994 C CA . ASN A 1 115 ? 16.357 -7.651 -10.702 1.00 94.75 115 ASN A CA 1
ATOM 995 C C . ASN A 1 115 ? 16.739 -6.455 -9.807 1.00 94.75 115 ASN A C 1
ATOM 997 O O . ASN A 1 115 ? 17.654 -5.702 -10.133 1.00 94.75 115 ASN A O 1
ATOM 1001 N N . SER A 1 116 ? 15.999 -6.207 -8.725 1.00 95.88 116 SER A N 1
ATOM 1002 C CA . SER A 1 116 ? 16.231 -5.079 -7.816 1.00 95.88 116 SER A CA 1
ATOM 1003 C C . SER A 1 116 ? 16.841 -5.553 -6.506 1.00 95.88 116 SER A C 1
ATOM 1005 O O . SER A 1 116 ? 16.408 -6.547 -5.931 1.00 95.88 116 SER A O 1
ATOM 1007 N N . THR A 1 117 ? 17.812 -4.804 -5.988 1.00 96.94 117 THR A N 1
ATOM 1008 C CA . THR A 1 117 ? 18.338 -5.060 -4.644 1.00 96.94 117 THR A CA 1
ATOM 1009 C C . THR A 1 117 ? 17.456 -4.410 -3.586 1.00 96.94 117 THR A C 1
ATOM 1011 O O . THR A 1 117 ? 16.873 -3.344 -3.814 1.00 96.94 117 THR A O 1
ATOM 1014 N N . PHE A 1 118 ? 17.418 -5.018 -2.399 1.00 97.19 118 PHE A N 1
ATOM 1015 C CA . PHE A 1 118 ? 16.698 -4.487 -1.243 1.00 97.19 118 PHE A CA 1
ATOM 1016 C C . PHE A 1 118 ? 17.049 -3.019 -0.967 1.00 97.19 118 PHE A C 1
ATOM 1018 O O . PHE A 1 118 ? 16.166 -2.167 -0.895 1.00 97.19 118 PHE A O 1
ATOM 1025 N N . ASP A 1 119 ? 18.342 -2.681 -0.921 1.00 97.62 119 ASP A N 1
ATOM 1026 C CA . ASP A 1 119 ? 18.795 -1.307 -0.681 1.00 97.62 119 ASP A CA 1
ATOM 1027 C C . ASP A 1 119 ? 18.332 -0.309 -1.746 1.00 97.62 119 ASP A C 1
ATOM 1029 O O . ASP A 1 119 ? 18.028 0.844 -1.425 1.00 97.62 119 ASP A O 1
ATOM 1033 N N . THR A 1 120 ? 18.249 -0.737 -3.008 1.00 96.25 120 THR A N 1
ATOM 1034 C CA . THR A 1 120 ? 17.790 0.117 -4.112 1.00 96.25 120 THR A CA 1
ATOM 1035 C C . THR A 1 120 ? 16.307 0.438 -3.973 1.00 96.25 120 THR A C 1
ATOM 1037 O O . THR A 1 120 ? 15.912 1.601 -4.115 1.00 96.25 120 THR A O 1
ATOM 1040 N N . VAL A 1 121 ? 15.486 -0.572 -3.666 1.00 97.56 121 VAL A N 1
ATOM 1041 C CA . VAL A 1 121 ? 14.048 -0.392 -3.425 1.00 97.56 121 VAL A CA 1
ATOM 1042 C C . VAL A 1 121 ? 13.843 0.481 -2.191 1.00 97.56 121 VAL A C 1
ATOM 1044 O O . VAL A 1 121 ? 13.160 1.501 -2.280 1.00 97.56 121 VAL A O 1
ATOM 1047 N N . ARG A 1 122 ? 14.529 0.162 -1.086 1.00 97.56 122 ARG A N 1
ATOM 1048 C CA . ARG A 1 122 ? 14.458 0.890 0.184 1.00 97.56 122 ARG A CA 1
ATOM 1049 C C . ARG A 1 122 ? 14.743 2.376 0.032 1.00 97.56 122 ARG A C 1
ATOM 1051 O O . ARG A 1 122 ? 13.948 3.202 0.494 1.00 97.56 122 ARG A O 1
ATOM 1058 N N . LYS A 1 123 ? 15.855 2.740 -0.620 1.00 95.06 123 LYS A N 1
ATOM 1059 C CA . LYS A 1 123 ? 16.266 4.143 -0.823 1.00 95.06 123 LYS A CA 1
ATOM 1060 C C . LYS A 1 123 ? 15.243 4.935 -1.635 1.00 95.06 123 LYS A C 1
ATOM 1062 O O . LYS A 1 123 ? 15.024 6.105 -1.334 1.00 95.06 123 LYS A O 1
ATOM 1067 N N . ASN A 1 124 ? 14.557 4.279 -2.570 1.00 93.12 124 ASN A N 1
ATOM 1068 C CA . ASN A 1 124 ? 13.647 4.907 -3.525 1.00 93.12 124 ASN A CA 1
ATOM 1069 C C . ASN A 1 124 ? 12.168 4.532 -3.306 1.00 93.12 124 ASN A C 1
ATOM 1071 O O . ASN A 1 124 ? 11.407 4.533 -4.273 1.00 93.12 124 ASN A O 1
ATOM 1075 N N . LEU A 1 125 ? 11.761 4.182 -2.076 1.00 93.38 125 LEU A N 1
ATOM 1076 C CA . LEU A 1 125 ? 10.375 3.807 -1.736 1.00 93.38 125 LEU A CA 1
ATOM 1077 C C . LEU A 1 125 ? 9.349 4.913 -2.014 1.00 93.38 125 LEU A C 1
ATOM 1079 O O . LEU A 1 125 ? 8.190 4.622 -2.276 1.00 93.38 125 LEU A O 1
ATOM 1083 N N . ARG A 1 126 ? 9.782 6.173 -1.945 1.00 95.75 126 ARG A N 1
ATOM 1084 C CA . ARG A 1 126 ? 8.952 7.354 -2.176 1.00 95.75 126 ARG A CA 1
ATOM 1085 C C . ARG A 1 126 ? 9.503 8.116 -3.370 1.00 95.75 126 ARG A C 1
ATOM 1087 O O . ARG A 1 126 ? 10.677 8.485 -3.367 1.00 95.75 126 ARG A O 1
ATOM 1094 N N . THR A 1 127 ? 8.677 8.370 -4.376 1.00 95.69 127 THR A N 1
ATOM 1095 C CA . THR A 1 127 ? 9.042 9.195 -5.532 1.00 95.69 127 THR A CA 1
ATOM 1096 C C . THR A 1 127 ? 7.909 10.165 -5.840 1.00 95.69 127 THR A C 1
ATOM 1098 O O . THR A 1 127 ? 6.795 9.750 -6.138 1.00 95.69 127 THR A O 1
ATOM 1101 N N . THR A 1 128 ? 8.205 11.461 -5.743 1.00 95.19 128 THR A N 1
ATOM 1102 C CA . THR A 1 128 ? 7.251 12.564 -5.970 1.00 95.19 128 THR A CA 1
ATOM 1103 C C . THR A 1 128 ? 7.537 13.340 -7.257 1.00 95.19 128 THR A C 1
ATOM 1105 O O . THR A 1 128 ? 6.824 14.281 -7.587 1.00 95.19 128 THR A O 1
ATOM 1108 N N . THR A 1 129 ? 8.627 13.014 -7.951 1.00 93.38 129 THR A N 1
ATOM 1109 C CA . THR A 1 129 ? 9.069 13.706 -9.164 1.00 93.38 129 THR A CA 1
ATOM 1110 C C . THR A 1 129 ? 8.524 13.018 -10.408 1.00 93.38 129 THR A C 1
ATOM 1112 O O . THR A 1 129 ? 8.862 11.865 -10.665 1.00 93.38 129 THR A O 1
ATOM 1115 N N . GLY A 1 130 ? 7.784 13.757 -11.232 1.00 91.31 130 GLY A N 1
ATOM 1116 C CA . GLY A 1 130 ? 7.156 13.235 -12.447 1.00 91.31 130 GLY A CA 1
ATOM 1117 C C . GLY A 1 130 ? 5.673 12.932 -12.240 1.00 91.31 130 GLY A C 1
ATOM 1118 O O . GLY A 1 130 ? 5.103 13.298 -11.220 1.00 91.31 130 GLY A O 1
ATOM 1119 N N . ARG A 1 131 ? 5.043 12.313 -13.246 1.00 92.38 131 ARG A N 1
ATOM 1120 C CA . ARG A 1 131 ? 3.661 11.821 -13.161 1.00 92.38 131 ARG A CA 1
ATOM 1121 C C . ARG A 1 131 ? 3.673 10.300 -13.104 1.00 92.38 131 ARG A C 1
ATOM 1123 O O . ARG A 1 131 ? 4.200 9.645 -14.007 1.00 92.38 131 ARG A O 1
ATOM 1130 N N . HIS A 1 132 ? 3.079 9.745 -12.064 1.00 94.75 132 HIS A N 1
ATOM 1131 C CA . HIS A 1 132 ? 2.972 8.319 -11.807 1.00 94.75 132 HIS A CA 1
ATOM 1132 C C . HIS A 1 132 ? 1.504 7.909 -11.713 1.00 94.75 132 HIS A C 1
ATOM 1134 O O . HIS A 1 132 ? 0.638 8.668 -11.297 1.00 94.75 132 HIS A O 1
ATOM 1140 N N . LYS A 1 133 ? 1.201 6.665 -12.091 1.00 94.25 133 LYS A N 1
ATOM 1141 C CA . LYS A 1 133 ? -0.182 6.162 -12.040 1.00 94.25 133 LYS A CA 1
ATOM 1142 C C . LYS A 1 133 ? -0.696 5.965 -10.612 1.00 94.25 133 LYS A C 1
ATOM 1144 O O . LYS A 1 133 ? -1.901 5.988 -10.389 1.00 94.25 133 LYS A O 1
ATOM 1149 N N . ILE A 1 134 ? 0.222 5.777 -9.665 1.00 97.12 134 ILE A N 1
ATOM 1150 C CA . ILE A 1 134 ? -0.043 5.825 -8.228 1.00 97.12 134 ILE A CA 1
ATOM 1151 C C . ILE A 1 134 ? 0.919 6.857 -7.642 1.00 97.12 134 ILE A C 1
ATOM 1153 O O . ILE A 1 134 ? 2.136 6.648 -7.627 1.00 97.12 134 ILE A O 1
ATOM 1157 N N . GLU A 1 135 ? 0.357 7.985 -7.225 1.00 97.06 135 GLU A N 1
ATOM 1158 C CA . GLU A 1 135 ? 1.087 9.099 -6.623 1.00 97.06 135 GLU A CA 1
ATOM 1159 C C . GLU A 1 135 ? 1.192 8.941 -5.105 1.00 97.06 135 GLU A C 1
ATOM 1161 O O . GLU A 1 135 ? 0.471 8.149 -4.490 1.00 97.06 135 GLU A O 1
ATOM 1166 N N . ILE A 1 136 ? 2.096 9.710 -4.501 1.00 97.44 136 ILE A N 1
ATOM 1167 C CA . ILE A 1 136 ? 2.194 9.810 -3.045 1.00 97.44 136 ILE A CA 1
ATOM 1168 C C . ILE A 1 136 ? 0.948 10.498 -2.484 1.00 97.44 136 ILE A C 1
ATOM 1170 O O . ILE A 1 136 ? 0.557 11.570 -2.941 1.00 97.44 136 ILE A O 1
ATOM 1174 N N . ASP A 1 137 ? 0.346 9.878 -1.475 1.00 96.69 137 ASP A N 1
ATOM 1175 C CA . ASP A 1 137 ? -0.858 10.360 -0.812 1.00 96.69 137 ASP A CA 1
ATOM 1176 C C . ASP A 1 137 ? -0.788 10.067 0.688 1.00 96.69 137 ASP A C 1
ATOM 1178 O O . ASP A 1 137 ? -0.949 8.938 1.150 1.00 96.69 137 ASP A O 1
ATOM 1182 N N . GLU A 1 138 ? -0.539 11.121 1.455 1.00 96.25 138 GLU A N 1
ATOM 1183 C CA . GLU A 1 138 ? -0.439 11.073 2.915 1.00 96.25 138 GLU A CA 1
ATOM 1184 C C . GLU A 1 138 ? -1.824 11.097 3.587 1.00 96.25 138 GLU A C 1
ATOM 1186 O O . GLU A 1 138 ? -1.931 10.830 4.780 1.00 96.25 138 GLU A O 1
ATOM 1191 N N . ASN A 1 139 ? -2.901 11.341 2.827 1.00 95.69 139 ASN A N 1
ATOM 1192 C CA . ASN A 1 139 ? -4.248 11.593 3.345 1.00 95.69 139 ASN A CA 1
ATOM 1193 C C . ASN A 1 139 ? -5.255 10.500 2.952 1.00 95.69 139 ASN A C 1
ATOM 1195 O O . ASN A 1 139 ? -6.435 10.789 2.737 1.00 95.69 139 ASN A O 1
ATOM 1199 N N . ILE A 1 140 ? -4.805 9.244 2.843 1.00 96.06 140 ILE A N 1
ATOM 1200 C CA . ILE A 1 140 ? -5.679 8.112 2.494 1.00 96.06 140 ILE A CA 1
ATOM 1201 C C . ILE A 1 140 ? -6.841 8.005 3.482 1.00 96.06 140 ILE A C 1
ATOM 1203 O O . ILE A 1 140 ? -7.997 7.977 3.076 1.00 96.06 140 ILE A O 1
ATOM 1207 N N . LEU A 1 141 ? -6.571 8.007 4.786 1.00 94.06 141 LEU A N 1
ATOM 1208 C CA . LEU A 1 141 ? -7.628 7.804 5.778 1.00 94.06 141 LEU A CA 1
ATOM 1209 C C . LEU A 1 141 ? -8.699 8.897 5.728 1.00 94.06 141 LEU A C 1
ATOM 1211 O O . LEU A 1 141 ? -9.882 8.576 5.745 1.00 94.06 141 LEU A O 1
ATOM 1215 N N . SER A 1 142 ? -8.313 10.157 5.532 1.00 92.62 142 SER A N 1
ATOM 1216 C CA . SER A 1 142 ? -9.256 11.275 5.390 1.00 92.62 142 SER A CA 1
ATOM 1217 C C . SER A 1 142 ? -10.212 11.120 4.201 1.00 92.62 142 SER A C 1
ATOM 1219 O O . SER A 1 142 ? -11.320 11.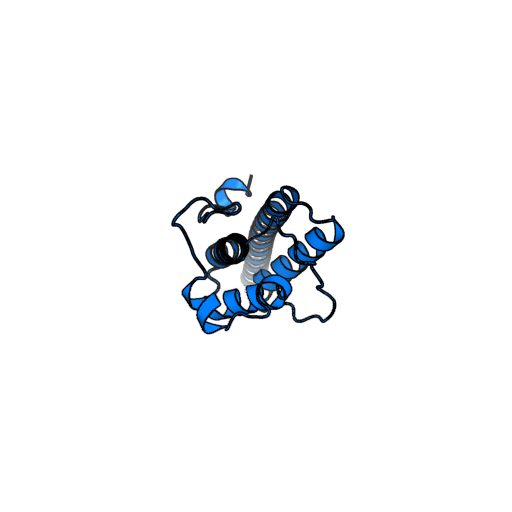643 4.233 1.00 92.62 142 SER A O 1
ATOM 1221 N N . LYS A 1 143 ? -9.798 10.413 3.142 1.00 93.00 143 LYS A N 1
ATOM 1222 C CA . LYS A 1 143 ? -10.600 10.196 1.925 1.00 93.00 143 LYS A CA 1
ATOM 1223 C C . LYS A 1 143 ? -11.519 8.978 2.019 1.00 93.00 143 LYS A C 1
ATOM 1225 O O . LYS A 1 143 ? -12.543 8.943 1.344 1.00 93.00 143 LYS A O 1
ATOM 1230 N N . TYR A 1 144 ? -11.133 7.974 2.806 1.00 93.19 144 TYR A N 1
ATOM 1231 C CA . TYR A 1 144 ? -11.768 6.653 2.798 1.00 93.19 144 TYR A CA 1
ATOM 1232 C C . TYR A 1 144 ? -12.478 6.281 4.112 1.00 93.19 144 TYR A C 1
ATOM 1234 O O . TYR A 1 144 ? -13.178 5.272 4.124 1.00 93.19 144 TYR A O 1
ATOM 1242 N N . LEU A 1 145 ? -12.347 7.074 5.184 1.00 86.19 145 LEU A N 1
ATOM 1243 C CA . LEU A 1 145 ? -13.072 6.906 6.460 1.00 86.19 145 LEU A CA 1
ATOM 1244 C C . LEU A 1 145 ? -14.496 7.509 6.472 1.00 86.19 145 LEU A C 1
ATOM 1246 O O . LEU A 1 145 ? -15.026 7.790 7.544 1.00 86.19 145 LEU A O 1
ATOM 1250 N N . ILE A 1 146 ? -15.098 7.727 5.300 1.00 66.62 146 ILE A N 1
ATOM 1251 C CA . ILE A 1 146 ? -16.455 8.287 5.158 1.00 66.62 146 ILE A CA 1
ATOM 1252 C C . ILE A 1 146 ? -17.509 7.254 5.555 1.00 66.62 146 ILE A C 1
ATOM 1254 O O . ILE A 1 146 ? -17.407 6.109 5.053 1.00 66.62 146 ILE A O 1
#

pLDDT: mean 92.02, std 8.84, range [55.59, 98.56]

Foldseek 3Di:
DVVVVVVVVVVVVVVVVVVVVVVVLQLQLLLVVQLVLPVVAPFDPVLSVLSSVQLSCCLVVVAGPPDPPLDGDDDPLAALQQLLLSLVLSCLSRVRDLLSSLVNSCRNVVNRCVPPDSVRSSVRSADQPDDHSHHHDNCSCVVRSD

Secondary structure (DSSP, 8-state):
-HHHHHHHHHHHHHHHHHHHHHHHHHHHHHHHHHHHHHTTTT--HHHHHHHHHHHHHHHHHSS----TT------TTS-HHHHHHHHHHHHHHTT--HHHHHHHHHHHTHHHHTT--HHHHHHTS---SS--SS---TTHHHHH--

Sequence (146 aa):
MELFHYEYQREHQQYQQRKEEEENKKLNAILRYTRETFKRFDLNETEIFQICESVRYFVTNHQVFSMTEVHIKKHSSLTQISLKNFAWNIAFQYNIGRDMTTSFVMATFSEWFANSTFDTVRKNLRTTTGRHKIEIDENILSKYLI